Protein AF-A0A7S3YSP0-F1 (afdb_monomer)

Radius of gyration: 33.18 Å; Cα contacts (8 Å, |Δi|>4): 67; chains: 1; bounding box: 49×29×102 Å

Solvent-accessible surface area (backbone atoms only — not comparable to full-atom values): 5832 Å² total; per-residue (Å²): 132,82,80,79,78,78,80,67,69,58,74,50,80,49,77,46,100,84,56,31,45,37,43,40,42,42,46,71,53,104,60,102,57,74,56,76,51,78,48,78,48,52,41,66,58,57,50,51,52,51,52,53,53,51,51,51,52,51,52,51,52,51,52,52,49,52,52,53,52,50,54,53,52,53,52,50,52,51,54,51,52,51,52,50,51,52,50,50,52,55,53,54,50,46,61,69,68,76,106

pLDDT: mean 71.2, std 17.4, range [46.91, 94.12]

Sequence (99 aa):
PPPPPPPSFKKKKQNNRRGETTQQYTKHRNTKHTYIRYSTIPASVHAACRRKKKRRKAAHAHARTRIRTYAHTETRYHVFACTYIYTYTHTHTRIHTTS

Foldseek 3Di:
DDDDDDWDWDWDWDQDPQRWIWIWTWTDDPDDDIDTDTDTDHNVNVVVVVVVVVVVVVVVVVVVVVVVVVVVVVVVVVVVVVVVVVVVVVVVVVVVVVD

Organism: NCBI:txid91324

Mean predicted aligned error: 16.07 Å

Secondary structure (DSSP, 8-state):
-PPPPPPPEEEEEEE-TTS-EEEEEEE--SSS--EEEEEEE-HHHHHHHHHHHHHHHHHHHHHHHHHHHHHHHHHHHHHHHHHHHHHHHHHHHHHHH--

Structure (mmCIF, N/CA/C/O backbone):
data_AF-A0A7S3YSP0-F1
#
_entry.id   AF-A0A7S3YSP0-F1
#
loop_
_atom_site.group_PDB
_atom_site.id
_atom_site.type_symbol
_atom_site.label_atom_id
_atom_site.label_alt_id
_atom_site.label_comp_id
_atom_site.label_asym_id
_atom_site.label_entity_id
_atom_site.label_seq_id
_atom_site.pdbx_PDB_ins_code
_atom_site.Cartn_x
_atom_site.Cartn_y
_atom_site.Cartn_z
_atom_site.occupancy
_atom_site.B_iso_or_equiv
_atom_site.auth_seq_id
_atom_site.auth_comp_id
_atom_site.auth_asym_id
_atom_site.auth_atom_id
_atom_site.pdbx_PDB_model_num
ATOM 1 N N . PRO A 1 1 ? -16.695 23.134 -44.422 1.00 56.50 1 PRO A N 1
ATOM 2 C CA . PRO A 1 1 ? -15.858 21.918 -44.599 1.00 56.50 1 PRO A CA 1
ATOM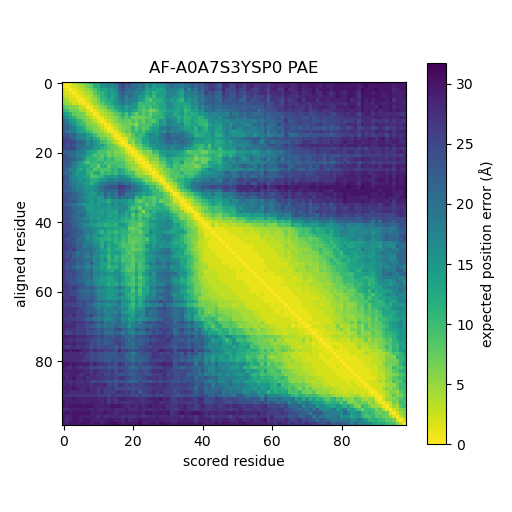 3 C C . PRO A 1 1 ? -15.451 21.381 -43.220 1.00 56.50 1 PRO A C 1
ATOM 5 O O . PRO A 1 1 ? -15.158 22.205 -42.354 1.00 56.50 1 PRO A O 1
ATOM 8 N N . PRO A 1 2 ? -15.472 20.060 -42.974 1.00 53.44 2 PRO A N 1
ATOM 9 C CA . PRO A 1 2 ? -15.036 19.516 -41.693 1.00 53.44 2 PRO A CA 1
ATOM 10 C C . PRO A 1 2 ? -13.517 19.695 -41.506 1.00 53.44 2 PRO A C 1
ATOM 12 O O . PRO A 1 2 ? -12.775 19.685 -42.495 1.00 53.44 2 PRO A O 1
ATOM 15 N N . PRO A 1 3 ? -13.038 19.870 -40.261 1.00 52.62 3 PRO A N 1
ATOM 16 C CA . PRO A 1 3 ? -11.611 19.965 -39.979 1.00 52.62 3 PRO A CA 1
ATOM 17 C C . PRO A 1 3 ? -10.897 18.657 -40.363 1.00 52.62 3 PRO A C 1
ATOM 19 O O . PRO A 1 3 ? -11.480 17.576 -40.233 1.00 52.62 3 PRO A O 1
ATOM 22 N N . PRO A 1 4 ? -9.639 18.726 -40.836 1.00 58.41 4 PRO A N 1
ATOM 23 C CA . PRO A 1 4 ? -8.896 17.533 -41.214 1.00 58.41 4 PRO A CA 1
ATOM 24 C C . PRO A 1 4 ? -8.705 16.609 -40.001 1.00 58.41 4 PRO A C 1
ATOM 26 O O . PRO A 1 4 ? -8.507 17.095 -38.882 1.00 58.41 4 PRO A O 1
ATOM 29 N N . PRO A 1 5 ? -8.730 15.280 -40.203 1.00 55.44 5 PRO A N 1
ATOM 30 C CA . PRO A 1 5 ? -8.557 14.333 -39.115 1.00 55.44 5 PRO A CA 1
ATOM 31 C C . PRO A 1 5 ? -7.176 14.497 -38.461 1.00 55.44 5 PRO A C 1
ATOM 33 O O . PRO A 1 5 ? -6.192 14.821 -39.141 1.00 55.44 5 PRO A O 1
ATOM 36 N N . PRO A 1 6 ? -7.067 14.258 -37.142 1.00 53.62 6 PRO A N 1
ATOM 37 C CA . PRO A 1 6 ? -5.791 14.323 -36.450 1.00 53.62 6 PRO A CA 1
ATOM 38 C C . PRO A 1 6 ? -4.802 13.304 -37.044 1.00 53.62 6 PRO A C 1
ATOM 40 O O . PRO A 1 6 ? -5.202 12.216 -37.467 1.00 53.62 6 PRO A O 1
ATOM 43 N N . PRO A 1 7 ? -3.496 13.625 -37.083 1.00 56.56 7 PRO A N 1
ATOM 44 C CA . PRO A 1 7 ? -2.492 12.743 -37.663 1.00 56.56 7 PRO A CA 1
ATOM 45 C C . PRO A 1 7 ? -2.479 11.382 -36.956 1.00 56.56 7 PRO A C 1
ATOM 47 O O . PRO A 1 7 ? -2.290 11.300 -35.742 1.00 56.56 7 PRO A O 1
ATOM 50 N N . SER A 1 8 ? -2.641 10.312 -37.735 1.00 50.78 8 SER A N 1
ATOM 51 C CA . SER A 1 8 ? -2.537 8.936 -37.251 1.00 50.78 8 SER A CA 1
ATOM 52 C C . SER A 1 8 ? -1.066 8.574 -37.028 1.00 50.78 8 SER A C 1
ATOM 54 O O . SER A 1 8 ? -0.259 8.597 -37.960 1.00 50.78 8 SER A O 1
ATOM 56 N N . PHE A 1 9 ? -0.700 8.258 -35.784 1.00 55.38 9 PHE A N 1
ATOM 57 C CA . PHE A 1 9 ? 0.641 7.802 -35.424 1.00 55.38 9 PHE A CA 1
ATOM 58 C C . PHE A 1 9 ? 0.646 6.279 -35.278 1.00 55.38 9 PHE A C 1
ATOM 60 O O . PHE A 1 9 ? 0.062 5.738 -34.340 1.00 55.38 9 PHE A O 1
ATOM 67 N N . LYS A 1 10 ? 1.355 5.573 -36.165 1.00 55.03 10 LYS A N 1
ATOM 68 C CA . LYS A 1 10 ? 1.649 4.145 -35.971 1.00 55.03 10 LYS A CA 1
ATOM 69 C C . LYS A 1 10 ? 2.896 4.010 -35.096 1.00 55.03 10 LYS A C 1
ATOM 71 O O . LYS A 1 10 ? 3.950 4.550 -35.426 1.00 55.03 10 LYS A O 1
ATOM 76 N N . LYS A 1 11 ? 2.765 3.305 -33.968 1.00 51.09 11 LYS A N 1
ATOM 77 C CA . LYS A 1 11 ? 3.844 3.075 -32.998 1.00 51.09 11 LYS A CA 1
ATOM 78 C C . LYS A 1 11 ? 4.373 1.653 -33.137 1.00 51.09 11 LYS A C 1
ATOM 80 O O . LYS A 1 11 ? 3.665 0.703 -32.812 1.00 51.09 11 LYS A O 1
ATOM 85 N N . LYS A 1 12 ? 5.629 1.504 -33.560 1.00 54.41 12 LYS A N 1
ATOM 86 C CA . LYS A 1 12 ? 6.324 0.208 -33.587 1.00 54.41 12 LYS A CA 1
ATOM 87 C C . LYS A 1 12 ? 7.388 0.196 -32.492 1.00 54.41 12 LYS A C 1
ATOM 89 O O . LYS A 1 12 ? 8.228 1.092 -32.422 1.00 54.41 12 LYS A O 1
ATOM 94 N N . LYS A 1 13 ? 7.308 -0.784 -31.591 1.00 50.78 13 LYS A N 1
ATOM 95 C CA . LYS A 1 13 ? 8.257 -0.974 -30.487 1.00 50.78 13 LYS A CA 1
ATOM 96 C C . LYS A 1 13 ? 9.154 -2.153 -30.829 1.00 50.78 13 LYS A C 1
ATOM 98 O O . LYS A 1 13 ? 8.652 -3.258 -31.006 1.00 50.78 13 LYS A O 1
ATOM 103 N N . GLN A 1 14 ? 10.457 -1.919 -30.898 1.00 57.34 14 GLN A N 1
ATOM 104 C CA . GLN A 1 14 ? 11.437 -2.966 -31.165 1.00 57.34 14 GLN A CA 1
ATOM 105 C C . GLN A 1 14 ? 12.506 -2.912 -30.072 1.00 57.34 14 GLN A C 1
ATOM 107 O O . GLN A 1 14 ? 13.012 -1.839 -29.740 1.00 57.34 14 GLN A O 1
ATOM 112 N N . ASN A 1 15 ? 12.782 -4.060 -29.453 1.00 52.50 15 ASN A N 1
ATOM 113 C CA . ASN A 1 15 ? 13.823 -4.189 -28.438 1.00 52.50 15 ASN A CA 1
ATOM 114 C C . ASN A 1 15 ? 15.088 -4.698 -29.130 1.00 52.50 15 ASN A C 1
ATOM 116 O O . ASN A 1 15 ? 15.055 -5.764 -29.742 1.00 52.50 15 ASN A O 1
ATOM 120 N N . ASN A 1 16 ? 16.190 -3.958 -29.028 1.00 57.03 16 ASN A N 1
ATOM 121 C CA . ASN A 1 16 ? 17.471 -4.400 -29.576 1.00 57.03 16 ASN A CA 1
ATOM 122 C C . ASN A 1 16 ? 18.239 -5.273 -28.576 1.00 57.03 16 ASN A C 1
ATOM 124 O O . ASN A 1 16 ? 18.051 -5.163 -27.364 1.00 57.03 16 ASN A O 1
ATOM 128 N N . ARG A 1 17 ? 19.160 -6.107 -29.086 1.00 52.06 17 ARG A N 1
ATOM 129 C CA . ARG A 1 17 ? 20.000 -7.043 -28.303 1.00 52.06 17 ARG A CA 1
ATOM 130 C C . ARG A 1 17 ? 20.815 -6.378 -27.173 1.00 52.06 17 ARG A C 1
ATOM 132 O O . ARG A 1 17 ? 21.236 -7.073 -26.260 1.00 52.06 17 ARG A O 1
ATOM 139 N N . ARG A 1 18 ? 20.982 -5.046 -27.186 1.00 52.62 18 ARG A N 1
ATOM 140 C CA . ARG A 1 18 ? 21.609 -4.240 -26.113 1.00 52.62 18 ARG A CA 1
ATOM 141 C C . ARG A 1 18 ? 20.646 -3.806 -24.988 1.00 52.62 18 ARG A C 1
ATOM 143 O O . ARG A 1 18 ? 21.032 -3.043 -24.111 1.00 52.62 18 ARG A O 1
ATOM 150 N N . GLY A 1 19 ? 19.388 -4.256 -25.001 1.00 53.50 19 GLY A N 1
ATOM 151 C CA . GLY A 1 19 ? 18.379 -3.932 -23.978 1.00 53.50 19 GLY A CA 1
ATOM 152 C C . GLY A 1 19 ? 17.711 -2.560 -24.139 1.00 53.50 19 GLY A C 1
ATOM 153 O O . GLY A 1 19 ? 16.872 -2.174 -23.323 1.00 53.50 19 GLY A O 1
ATOM 154 N N . GLU A 1 20 ? 18.052 -1.818 -25.188 1.00 50.38 20 GLU A N 1
ATOM 155 C CA . GLU A 1 20 ? 17.449 -0.529 -25.511 1.00 50.38 20 GLU A CA 1
ATOM 156 C C . GLU A 1 20 ? 16.067 -0.716 -26.141 1.00 50.38 20 GLU A C 1
ATOM 158 O O . GLU A 1 20 ? 15.851 -1.590 -26.986 1.00 50.38 20 GLU A O 1
ATOM 163 N N . THR A 1 21 ? 15.114 0.112 -25.709 1.00 54.78 21 THR A N 1
ATOM 164 C CA . THR A 1 21 ? 13.769 0.139 -26.287 1.00 54.78 21 THR A CA 1
ATOM 165 C C . THR A 1 21 ? 13.693 1.289 -27.280 1.00 54.78 21 THR A C 1
ATOM 167 O O . THR A 1 21 ? 13.618 2.451 -26.874 1.00 54.78 21 THR A O 1
ATOM 170 N N . THR A 1 22 ? 13.674 0.970 -28.572 1.00 53.81 22 THR A N 1
ATOM 171 C CA . THR A 1 22 ? 13.496 1.962 -29.636 1.00 53.81 22 THR A CA 1
ATOM 172 C C . THR A 1 22 ? 12.010 2.074 -29.955 1.00 53.81 22 THR A C 1
ATOM 174 O O . THR A 1 22 ? 11.349 1.091 -30.306 1.00 53.81 22 THR A O 1
ATOM 177 N N . GLN A 1 23 ? 11.457 3.276 -29.793 1.00 57.00 23 GLN A N 1
ATOM 178 C CA . GLN A 1 23 ? 10.088 3.579 -30.208 1.00 57.00 23 GLN A CA 1
ATOM 179 C C . GLN A 1 23 ? 10.147 4.341 -31.530 1.00 57.00 23 GLN A C 1
ATOM 181 O O . GLN A 1 23 ? 10.703 5.435 -31.587 1.00 57.00 23 GLN A O 1
ATOM 186 N N . GLN A 1 24 ? 9.594 3.745 -32.588 1.00 51.41 24 GLN A N 1
ATOM 187 C CA . GLN A 1 24 ? 9.434 4.406 -33.879 1.00 51.41 24 GLN A CA 1
ATOM 188 C C . GLN A 1 24 ? 8.067 5.082 -33.926 1.00 51.41 24 GLN A C 1
ATOM 190 O O . GLN A 1 24 ? 7.036 4.432 -33.718 1.00 51.41 24 GLN A O 1
ATOM 195 N N . TYR A 1 25 ? 8.080 6.384 -34.197 1.00 54.06 25 TYR A N 1
ATOM 196 C CA . TYR A 1 25 ? 6.887 7.175 -34.465 1.00 54.06 25 TYR A CA 1
ATOM 197 C C . TYR A 1 25 ? 6.910 7.598 -35.930 1.00 54.06 25 TYR A C 1
ATOM 199 O O . TYR A 1 25 ? 7.769 8.385 -36.332 1.00 54.06 25 TYR A O 1
ATOM 207 N N . THR A 1 26 ? 5.963 7.086 -36.715 1.00 53.69 26 THR A N 1
ATOM 208 C CA . THR A 1 26 ? 5.797 7.466 -38.121 1.00 53.69 26 THR A CA 1
ATOM 209 C C . THR A 1 26 ? 4.614 8.415 -38.234 1.00 53.69 26 THR A C 1
ATOM 211 O O . THR A 1 26 ? 3.482 8.037 -37.926 1.00 53.69 26 THR A O 1
ATOM 214 N N . LYS A 1 27 ? 4.876 9.656 -38.657 1.00 50.41 27 LYS A N 1
ATOM 215 C CA . LYS A 1 27 ? 3.840 10.643 -38.978 1.00 50.41 27 LYS A CA 1
ATOM 216 C C . LYS A 1 27 ? 3.692 10.708 -40.495 1.00 50.41 27 LYS A C 1
ATOM 218 O O . LYS A 1 27 ? 4.572 11.241 -41.166 1.00 50.41 27 LYS A O 1
ATOM 223 N N . HIS A 1 28 ? 2.591 10.185 -41.029 1.00 49.75 28 HIS A N 1
ATOM 224 C CA . HIS A 1 28 ? 2.251 10.383 -42.437 1.00 49.75 28 HIS A CA 1
ATOM 225 C C . HIS A 1 28 ? 1.653 11.783 -42.622 1.00 49.75 28 HIS A C 1
ATOM 227 O O . HIS A 1 28 ? 0.614 12.104 -42.048 1.00 49.75 28 HIS A O 1
ATOM 233 N N . ARG A 1 29 ? 2.324 12.634 -43.403 1.00 50.78 29 ARG A N 1
ATOM 234 C CA . ARG A 1 29 ? 1.706 13.800 -44.051 1.00 50.78 29 ARG A CA 1
ATOM 235 C C . ARG A 1 29 ? 1.446 13.430 -45.512 1.00 50.78 29 ARG A C 1
ATOM 237 O O . ARG A 1 29 ? 2.269 12.741 -46.108 1.00 50.78 29 ARG A O 1
ATOM 244 N N . ASN A 1 30 ? 0.341 13.909 -46.084 1.00 49.81 30 ASN A N 1
ATOM 245 C CA . ASN A 1 30 ? -0.089 13.658 -47.473 1.00 49.81 30 ASN A CA 1
ATOM 246 C C . ASN A 1 30 ? 0.840 14.249 -48.560 1.00 49.81 30 ASN A C 1
ATOM 248 O O . ASN A 1 30 ? 0.432 14.420 -49.702 1.00 49.81 30 ASN A O 1
ATOM 252 N N . THR A 1 31 ? 2.096 14.555 -48.245 1.00 47.72 31 THR A N 1
ATOM 253 C CA . THR A 1 31 ? 3.067 15.140 -49.170 1.00 47.72 31 THR A CA 1
ATOM 254 C C . THR A 1 31 ? 4.460 14.601 -48.853 1.00 47.72 31 THR A C 1
ATOM 256 O O . THR A 1 31 ? 5.041 15.005 -47.855 1.00 47.72 31 THR A O 1
ATOM 259 N N . LYS A 1 32 ? 4.938 13.651 -49.679 1.00 49.97 32 LYS A N 1
ATOM 260 C CA . LYS A 1 32 ? 6.313 13.140 -49.963 1.00 49.97 32 LYS A CA 1
ATOM 261 C C . LYS A 1 32 ? 7.437 13.126 -48.893 1.00 49.97 32 LYS A C 1
ATOM 263 O O . LYS A 1 32 ? 8.518 12.636 -49.189 1.00 49.97 32 LYS A O 1
ATOM 268 N N . HIS A 1 33 ? 7.220 13.543 -47.652 1.00 46.91 33 HIS A N 1
ATOM 269 C CA . HIS A 1 33 ? 8.206 13.562 -46.576 1.00 46.91 33 HIS A CA 1
ATOM 270 C C . HIS A 1 33 ? 7.635 12.869 -45.339 1.00 46.91 33 HIS A C 1
ATOM 272 O O . HIS A 1 33 ? 6.827 13.419 -44.590 1.00 46.91 33 HIS A O 1
ATOM 278 N N . THR A 1 34 ? 8.083 11.633 -45.123 1.00 51.62 34 THR A N 1
ATOM 279 C CA . THR A 1 34 ? 7.824 10.885 -43.890 1.00 51.62 34 THR A CA 1
ATOM 280 C C . THR A 1 34 ? 8.967 11.157 -42.918 1.00 51.62 34 THR A C 1
ATOM 282 O O . THR A 1 34 ? 10.105 10.789 -43.190 1.00 51.62 34 THR A O 1
ATOM 285 N N . TYR A 1 35 ? 8.685 11.799 -41.782 1.00 48.72 35 TYR A N 1
ATOM 286 C CA . TYR A 1 35 ? 9.678 11.985 -40.720 1.00 48.72 35 TYR A CA 1
ATOM 287 C C . TYR A 1 35 ? 9.592 10.817 -39.732 1.00 48.72 35 TYR A C 1
ATOM 289 O O . TYR A 1 35 ? 8.552 10.619 -39.096 1.00 48.72 35 TYR A O 1
ATOM 297 N N . ILE A 1 36 ? 10.673 10.043 -39.602 1.00 54.69 36 ILE A N 1
ATOM 298 C CA . ILE A 1 36 ? 10.797 8.973 -38.605 1.00 54.69 36 ILE A CA 1
ATOM 299 C C . ILE A 1 36 ? 11.606 9.525 -37.433 1.00 54.69 36 ILE A C 1
ATOM 301 O O . ILE A 1 36 ? 12.804 9.768 -37.555 1.00 54.69 36 ILE A O 1
ATOM 305 N N . ARG A 1 37 ? 10.954 9.731 -36.282 1.00 48.81 37 ARG A N 1
ATOM 306 C CA . ARG A 1 37 ? 11.643 10.136 -35.050 1.00 48.81 37 ARG A CA 1
ATOM 307 C C . ARG A 1 37 ? 11.961 8.895 -34.227 1.00 48.81 37 ARG A C 1
ATOM 309 O O . ARG A 1 37 ? 11.045 8.195 -33.795 1.00 48.81 37 ARG A O 1
ATOM 316 N N . TYR A 1 38 ? 13.244 8.656 -33.984 1.00 52.47 38 TYR A N 1
ATOM 317 C CA . TYR A 1 38 ? 13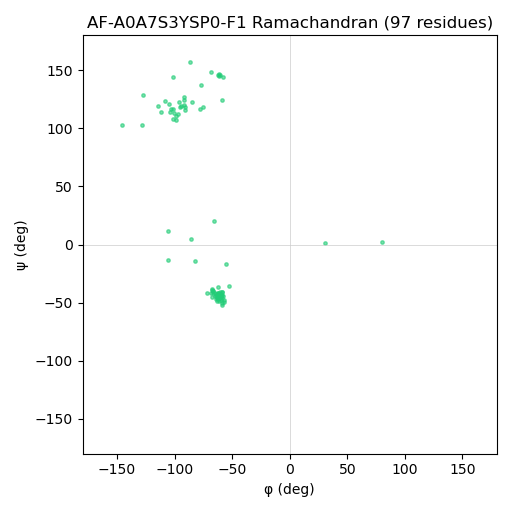.708 7.635 -33.052 1.00 52.47 38 TYR A CA 1
ATOM 318 C C . TYR A 1 38 ? 13.892 8.269 -31.674 1.00 52.47 38 TYR A C 1
ATOM 320 O O . TYR A 1 38 ? 14.578 9.280 -31.539 1.00 52.47 38 TYR A O 1
ATOM 328 N N . SER A 1 39 ? 13.284 7.684 -30.644 1.00 58.09 39 SER A N 1
ATOM 329 C CA . SER A 1 39 ? 13.714 7.909 -29.266 1.00 58.09 39 SER A CA 1
ATOM 330 C C . SER A 1 39 ? 1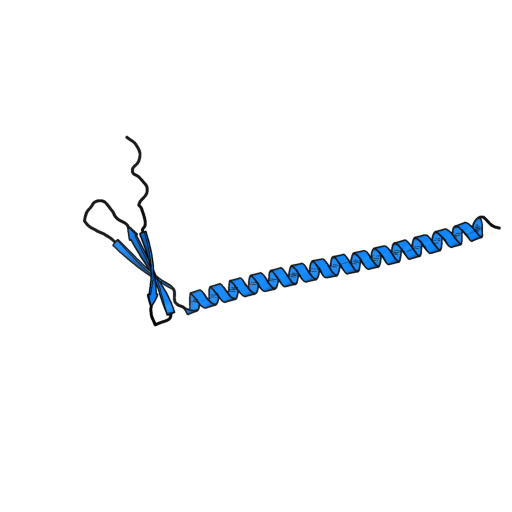4.244 6.598 -28.702 1.00 58.09 39 SER A C 1
ATOM 332 O O . SER A 1 39 ? 13.539 5.584 -28.650 1.00 58.09 39 SER A O 1
ATOM 334 N N . THR A 1 40 ? 15.516 6.617 -28.317 1.00 63.62 40 THR A N 1
ATOM 335 C CA . THR A 1 40 ? 16.172 5.495 -27.652 1.00 63.62 40 THR A CA 1
ATOM 336 C C . THR A 1 40 ? 16.130 5.774 -26.164 1.00 63.62 40 THR A C 1
ATOM 338 O O . THR A 1 40 ? 16.734 6.732 -25.688 1.00 63.62 40 THR A O 1
ATOM 341 N N . ILE A 1 41 ? 15.370 4.967 -25.424 1.00 66.56 41 ILE A N 1
ATOM 342 C CA . ILE A 1 41 ? 15.401 5.012 -23.964 1.00 66.56 41 ILE A CA 1
ATOM 343 C C . ILE A 1 41 ? 16.382 3.929 -23.509 1.00 66.56 41 ILE A C 1
ATOM 345 O O . ILE A 1 41 ? 16.120 2.745 -23.764 1.00 66.56 41 ILE A O 1
ATOM 349 N N . PRO A 1 42 ? 17.482 4.296 -22.828 1.00 76.06 42 PRO A N 1
ATOM 350 C CA . PRO A 1 42 ? 18.433 3.322 -22.319 1.00 76.06 42 PRO A CA 1
ATOM 351 C C . PRO A 1 42 ? 17.758 2.326 -21.371 1.00 76.06 42 PRO A C 1
ATOM 353 O O . PRO A 1 42 ? 16.890 2.692 -20.566 1.00 76.06 42 PRO A O 1
ATOM 356 N N . ALA A 1 43 ? 18.193 1.065 -21.414 1.00 76.25 43 ALA A N 1
ATOM 357 C CA . ALA A 1 43 ? 17.712 0.010 -20.517 1.00 76.25 43 ALA A CA 1
ATOM 358 C C . ALA A 1 43 ? 17.810 0.422 -19.036 1.00 76.25 43 ALA A C 1
ATOM 360 O O . ALA A 1 43 ? 16.923 0.124 -18.233 1.00 76.25 43 ALA A O 1
ATOM 361 N N . SER A 1 44 ? 18.863 1.170 -18.693 1.00 77.62 44 SER A N 1
ATOM 362 C CA . SER A 1 44 ? 19.123 1.720 -17.361 1.00 77.62 44 SER A CA 1
ATOM 363 C C . SER A 1 44 ? 18.020 2.671 -16.888 1.00 77.62 44 SER A C 1
ATOM 365 O O . SER A 1 44 ? 17.576 2.568 -15.745 1.00 77.62 44 SER A O 1
ATOM 367 N N . VAL A 1 45 ? 17.495 3.530 -17.767 1.00 82.81 45 VAL A N 1
ATOM 368 C CA . VAL A 1 45 ? 16.386 4.451 -17.462 1.00 82.81 45 VAL A CA 1
ATOM 369 C C . VAL A 1 45 ? 15.088 3.672 -17.244 1.00 82.81 45 VAL A C 1
ATOM 371 O O . VAL A 1 45 ? 14.352 3.922 -16.284 1.00 82.81 45 VAL A O 1
ATOM 374 N N . HIS A 1 46 ? 14.832 2.656 -18.072 1.00 81.75 46 HIS A N 1
ATOM 375 C CA . HIS A 1 46 ? 13.701 1.746 -17.880 1.00 81.75 46 HIS A CA 1
ATOM 376 C C . HIS A 1 46 ? 13.792 0.972 -16.554 1.00 81.75 46 HIS A C 1
ATOM 378 O O . HIS A 1 46 ? 12.799 0.864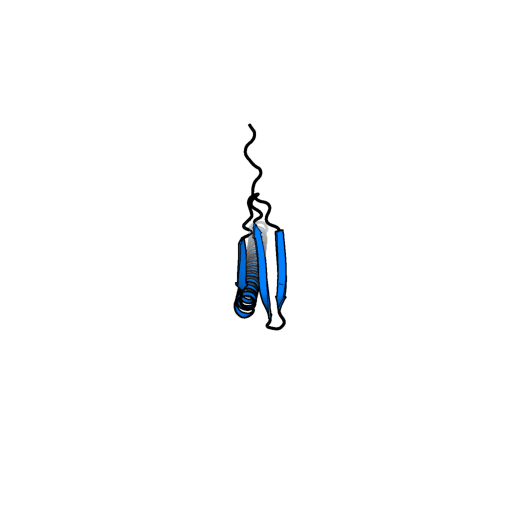 -15.823 1.00 81.75 46 HIS A O 1
ATOM 384 N N . ALA A 1 47 ? 14.979 0.468 -16.212 1.00 81.00 47 ALA A N 1
ATOM 385 C CA . ALA A 1 47 ? 15.240 -0.229 -14.960 1.00 81.00 47 ALA A CA 1
ATOM 386 C C . ALA A 1 47 ? 15.085 0.704 -13.748 1.00 81.00 47 ALA A C 1
ATOM 388 O O . ALA A 1 47 ? 14.416 0.340 -12.777 1.00 81.00 47 ALA A O 1
ATOM 389 N N . ALA A 1 48 ? 15.615 1.928 -13.819 1.00 86.19 48 ALA A N 1
ATOM 390 C CA . ALA A 1 48 ? 15.484 2.941 -12.775 1.00 86.19 48 ALA A CA 1
ATOM 391 C C . ALA A 1 48 ? 14.01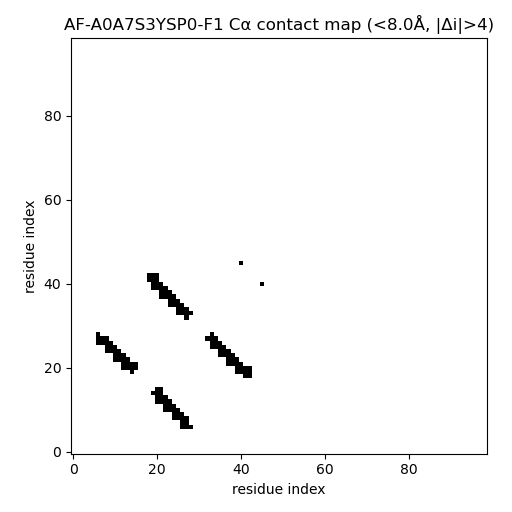5 3.321 -12.533 1.00 86.19 48 ALA A C 1
ATOM 393 O O . ALA A 1 48 ? 13.552 3.330 -11.389 1.00 86.19 48 ALA A O 1
ATOM 394 N N . CYS A 1 49 ? 13.239 3.533 -13.601 1.00 88.94 49 CYS A N 1
ATOM 395 C CA . CYS A 1 49 ? 11.807 3.817 -13.506 1.00 88.94 49 CYS A CA 1
ATOM 396 C C . CYS A 1 49 ? 11.035 2.651 -12.858 1.00 88.94 49 CYS A C 1
ATOM 398 O O . CYS A 1 49 ? 10.221 2.857 -11.950 1.00 88.94 49 CYS A O 1
ATOM 400 N N . ARG A 1 50 ? 11.348 1.403 -13.241 1.00 87.75 50 ARG A N 1
ATOM 401 C CA . ARG A 1 50 ? 10.774 0.202 -12.607 1.00 87.75 50 ARG A CA 1
ATOM 402 C C . ARG A 1 50 ? 11.127 0.107 -11.123 1.00 87.75 50 ARG A C 1
ATOM 404 O O . ARG A 1 50 ? 10.235 -0.163 -10.318 1.00 87.75 50 ARG A O 1
ATOM 411 N N . ARG A 1 51 ? 12.385 0.359 -10.743 1.00 91.69 51 ARG A N 1
ATOM 412 C CA . ARG A 1 51 ? 12.824 0.384 -9.336 1.00 91.69 51 ARG A CA 1
ATOM 413 C C . ARG A 1 51 ? 12.066 1.453 -8.546 1.00 91.69 51 ARG A C 1
ATOM 415 O O . ARG A 1 51 ? 11.520 1.141 -7.492 1.00 91.69 51 ARG A O 1
ATOM 422 N N . LYS A 1 52 ? 11.923 2.672 -9.080 1.00 93.44 52 LYS A N 1
ATOM 423 C CA . LYS A 1 52 ? 11.149 3.757 -8.447 1.00 93.44 52 LYS A CA 1
ATOM 424 C C . LYS A 1 52 ? 9.679 3.372 -8.248 1.00 93.44 52 LYS A C 1
ATOM 426 O O . LYS A 1 52 ? 9.136 3.580 -7.165 1.00 93.44 52 LYS A O 1
ATOM 431 N N . LYS A 1 53 ? 9.046 2.738 -9.245 1.00 94.12 53 LYS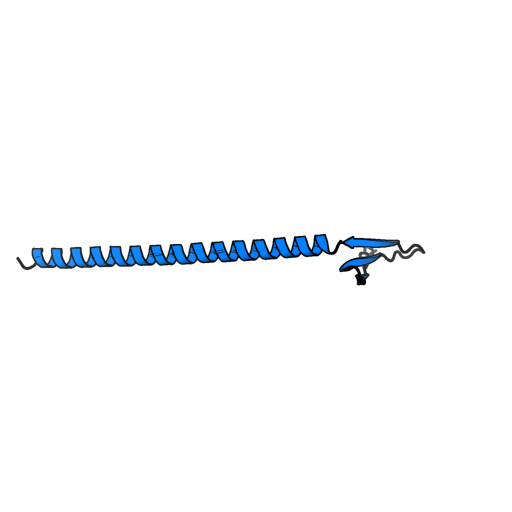 A N 1
ATOM 432 C CA . LYS A 1 53 ? 7.666 2.231 -9.133 1.00 94.12 53 LYS A CA 1
ATOM 433 C C . LYS A 1 53 ? 7.533 1.145 -8.058 1.00 94.12 53 LYS A C 1
ATOM 435 O O . LYS A 1 53 ? 6.585 1.190 -7.280 1.00 94.12 53 LYS A O 1
ATOM 440 N N . LYS A 1 54 ? 8.482 0.202 -7.979 1.00 93.56 54 LYS A N 1
ATOM 441 C CA . LYS A 1 54 ? 8.514 -0.828 -6.923 1.00 93.56 54 LYS A CA 1
ATOM 442 C C . LYS A 1 54 ? 8.668 -0.209 -5.531 1.00 93.56 54 LYS A C 1
ATOM 444 O O . LYS A 1 54 ? 7.883 -0.539 -4.651 1.00 93.56 54 LYS A O 1
ATOM 449 N N . ARG A 1 55 ? 9.600 0.737 -5.354 1.00 93.88 55 ARG A N 1
ATOM 450 C CA . ARG A 1 55 ? 9.806 1.449 -4.076 1.00 93.88 55 ARG A CA 1
ATOM 451 C C . ARG A 1 55 ? 8.545 2.185 -3.624 1.00 93.88 55 ARG A C 1
ATOM 453 O O . ARG A 1 55 ? 8.164 2.063 -2.470 1.00 93.88 55 ARG A O 1
ATOM 460 N N . ARG A 1 56 ? 7.849 2.874 -4.536 1.00 94.06 56 ARG A N 1
ATOM 461 C CA . ARG A 1 56 ? 6.564 3.533 -4.231 1.00 94.06 56 ARG A CA 1
ATOM 462 C C . ARG A 1 56 ? 5.487 2.543 -3.784 1.00 94.06 56 ARG A C 1
ATOM 464 O O . ARG A 1 56 ? 4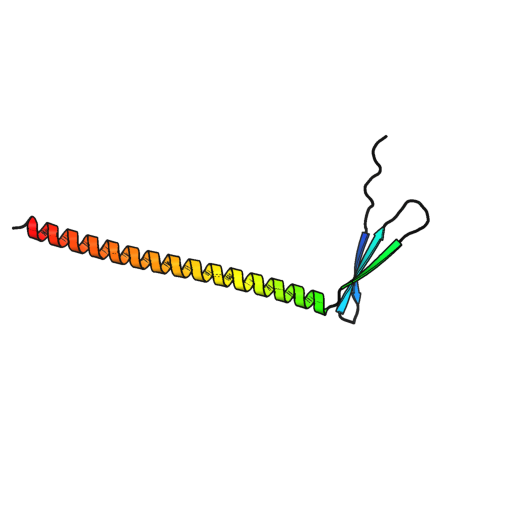.803 2.806 -2.803 1.00 94.06 56 ARG A O 1
ATOM 471 N N . LYS A 1 57 ? 5.357 1.399 -4.465 1.00 93.75 57 LYS A N 1
ATOM 472 C CA . LYS A 1 57 ? 4.420 0.338 -4.055 1.00 93.75 57 LYS A CA 1
ATOM 473 C C . LYS A 1 57 ? 4.755 -0.215 -2.669 1.00 93.75 57 LYS A C 1
ATOM 475 O O . LYS A 1 57 ? 3.851 -0.373 -1.860 1.00 93.75 57 LYS A O 1
ATOM 480 N N . ALA A 1 58 ? 6.035 -0.468 -2.394 1.00 93.19 58 ALA A N 1
ATOM 481 C CA . ALA A 1 58 ? 6.489 -0.943 -1.090 1.00 93.19 58 ALA A CA 1
ATOM 482 C C . ALA A 1 58 ? 6.214 0.087 0.019 1.00 93.19 58 ALA A C 1
ATOM 484 O O . ALA A 1 58 ? 5.676 -0.273 1.059 1.00 93.19 58 ALA A O 1
ATOM 485 N N . ALA A 1 59 ? 6.495 1.370 -0.228 1.00 92.56 59 ALA A N 1
ATOM 486 C CA . ALA A 1 59 ? 6.197 2.449 0.713 1.00 92.56 59 ALA A CA 1
ATOM 487 C C . ALA A 1 59 ? 4.691 2.563 1.002 1.00 92.56 59 ALA A C 1
ATOM 489 O O . ALA A 1 59 ? 4.291 2.678 2.157 1.00 92.56 59 ALA A O 1
ATOM 490 N N . HIS A 1 60 ? 3.848 2.469 -0.031 1.00 92.94 60 HIS A N 1
ATOM 491 C CA . HIS A 1 60 ? 2.396 2.486 0.139 1.00 92.94 60 HIS A CA 1
ATOM 492 C C . HIS A 1 60 ? 1.890 1.276 0.940 1.00 92.94 60 HIS A C 1
ATOM 494 O O . HIS A 1 60 ? 1.078 1.435 1.848 1.00 92.94 60 HIS A O 1
ATOM 500 N N . ALA A 1 61 ? 2.403 0.076 0.651 1.00 91.88 61 ALA A N 1
ATOM 501 C CA . ALA A 1 61 ? 2.068 -1.124 1.414 1.00 91.88 61 ALA A CA 1
ATOM 502 C C . ALA A 1 61 ? 2.486 -0.988 2.887 1.00 91.88 61 ALA A C 1
ATOM 504 O O . ALA A 1 61 ? 1.688 -1.270 3.776 1.00 91.88 61 ALA A O 1
ATOM 505 N N . HIS A 1 62 ? 3.695 -0.483 3.147 1.00 91.81 62 HIS A N 1
ATOM 506 C CA . HIS A 1 62 ? 4.189 -0.247 4.501 1.00 91.81 62 HIS A CA 1
ATOM 507 C C . HIS A 1 62 ? 3.315 0.754 5.273 1.00 91.81 62 HIS A C 1
ATOM 509 O O . HIS A 1 62 ? 2.932 0.485 6.411 1.00 91.81 62 HIS A O 1
ATOM 515 N N . ALA A 1 63 ? 2.931 1.871 4.646 1.00 86.69 63 ALA A N 1
ATOM 516 C CA . ALA A 1 63 ? 2.028 2.848 5.252 1.00 86.69 63 ALA A CA 1
ATOM 517 C C . ALA A 1 63 ? 0.661 2.233 5.601 1.00 86.69 63 ALA A C 1
ATOM 519 O O . ALA A 1 63 ? 0.166 2.422 6.711 1.00 86.69 63 ALA A O 1
ATOM 520 N N . ARG A 1 64 ? 0.081 1.432 4.696 1.00 93.31 64 ARG A N 1
ATOM 521 C CA . ARG A 1 64 ? -1.190 0.733 4.941 1.00 93.31 64 ARG A CA 1
ATOM 522 C C . ARG A 1 64 ? -1.098 -0.227 6.129 1.00 93.31 64 ARG A C 1
A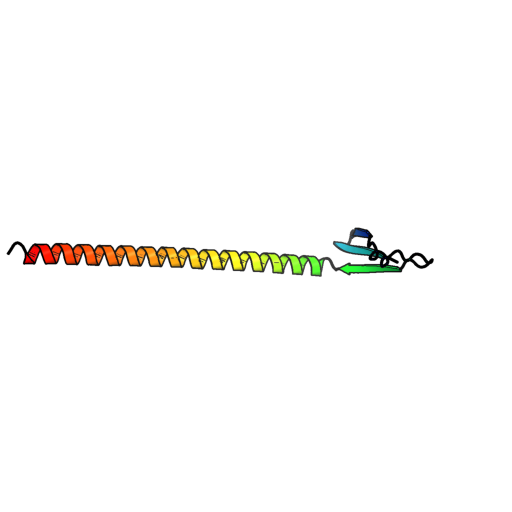TOM 524 O O . ARG A 1 64 ? -2.017 -0.263 6.944 1.00 93.31 64 ARG A O 1
ATOM 531 N N . THR A 1 65 ? -0.003 -0.977 6.244 1.00 92.50 65 THR A N 1
ATOM 532 C CA . THR A 1 65 ? 0.224 -1.866 7.391 1.00 92.50 65 THR A CA 1
ATOM 533 C C . THR A 1 65 ? 0.314 -1.075 8.692 1.00 92.50 65 THR A C 1
ATOM 535 O O . THR A 1 65 ? -0.352 -1.442 9.652 1.00 92.50 65 THR A O 1
ATOM 538 N N . ARG A 1 66 ? 1.056 0.043 8.722 1.00 91.19 66 ARG A N 1
ATOM 539 C CA . ARG A 1 66 ? 1.155 0.892 9.923 1.00 91.19 66 ARG A CA 1
ATOM 540 C C . ARG A 1 66 ? -0.205 1.419 10.382 1.00 91.19 66 ARG A C 1
ATOM 542 O O . ARG A 1 66 ? -0.508 1.317 11.565 1.00 91.19 66 ARG A O 1
ATOM 549 N N . ILE A 1 67 ? -1.027 1.919 9.457 1.00 90.12 67 ILE A N 1
ATOM 550 C CA . ILE A 1 67 ? -2.382 2.408 9.767 1.00 90.12 67 ILE A CA 1
ATOM 551 C C . ILE A 1 67 ? -3.244 1.277 10.336 1.00 90.12 67 ILE A C 1
ATOM 553 O O . ILE A 1 67 ? -3.901 1.459 11.356 1.00 90.12 67 ILE A O 1
ATOM 557 N N . ARG A 1 68 ? -3.216 0.091 9.713 1.00 90.31 68 ARG A N 1
ATOM 558 C CA . ARG A 1 68 ? -3.983 -1.071 10.186 1.00 90.31 68 ARG A CA 1
ATOM 559 C C . ARG A 1 68 ? -3.563 -1.497 11.591 1.00 90.31 68 ARG A C 1
ATOM 561 O O . ARG A 1 68 ? -4.427 -1.771 12.417 1.00 90.31 68 ARG A O 1
ATOM 568 N N . THR A 1 69 ? -2.259 -1.576 11.849 1.00 88.81 69 THR A N 1
ATOM 569 C CA . THR A 1 69 ? -1.742 -1.954 13.167 1.00 88.81 69 THR A CA 1
ATOM 570 C C . THR A 1 69 ? -2.156 -0.936 14.220 1.00 88.81 69 THR A C 1
ATOM 572 O O . THR A 1 69 ? -2.673 -1.345 15.252 1.00 88.81 69 THR A O 1
ATOM 575 N N . TYR A 1 70 ? -2.004 0.359 13.930 1.00 87.62 70 TYR A N 1
ATOM 576 C CA . TYR A 1 70 ? -2.404 1.435 14.836 1.00 87.62 70 TYR A CA 1
ATOM 577 C C . TYR A 1 70 ? -3.899 1.382 15.170 1.00 87.62 70 TYR A C 1
ATOM 579 O O . TYR A 1 70 ? -4.273 1.334 16.335 1.00 87.62 70 TYR A O 1
ATOM 587 N N . ALA A 1 71 ? -4.763 1.278 14.156 1.00 83.62 71 ALA A N 1
ATOM 588 C CA . ALA A 1 71 ? -6.204 1.171 14.377 1.00 83.62 71 ALA A CA 1
ATOM 589 C C . ALA A 1 71 ? -6.564 -0.050 15.240 1.00 83.62 71 ALA A C 1
ATOM 591 O O . ALA A 1 71 ? -7.395 0.037 16.142 1.00 83.62 71 ALA A O 1
ATOM 592 N N . HIS A 1 72 ? -5.913 -1.191 15.005 1.00 85.88 72 HIS A N 1
ATOM 593 C CA . HIS A 1 72 ? -6.147 -2.398 15.788 1.00 85.88 72 HIS A CA 1
ATOM 594 C C . HIS A 1 72 ? -5.662 -2.266 17.242 1.00 85.8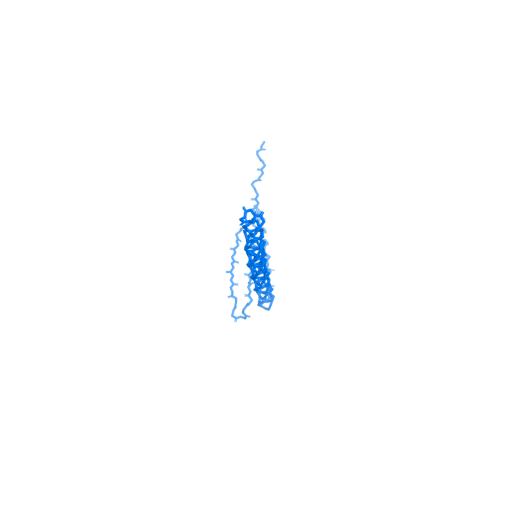8 72 HIS A C 1
ATOM 596 O O . HIS A 1 72 ? -6.336 -2.754 18.147 1.00 85.88 72 HIS A O 1
ATOM 602 N N . THR A 1 73 ? -4.528 -1.604 17.493 1.00 85.12 73 THR A N 1
ATOM 603 C CA . THR A 1 73 ? -4.063 -1.344 18.863 1.00 85.12 73 THR A CA 1
ATOM 604 C C . THR A 1 73 ? -4.979 -0.367 19.592 1.00 85.12 73 THR A C 1
ATOM 606 O O . THR A 1 73 ? -5.391 -0.674 20.704 1.00 85.12 73 THR A O 1
ATOM 609 N N . GLU A 1 74 ? -5.380 0.737 18.956 1.00 86.62 74 GLU A N 1
ATOM 610 C CA . GLU A 1 74 ? -6.330 1.708 19.525 1.00 86.62 74 GLU A CA 1
ATOM 611 C C . GLU A 1 74 ? -7.667 1.045 19.877 1.00 86.62 74 GLU A C 1
ATOM 613 O O . GLU A 1 74 ? -8.180 1.206 20.981 1.00 86.62 74 GLU A O 1
ATOM 618 N N . THR A 1 75 ? -8.193 0.198 18.984 1.00 84.25 75 THR A N 1
ATOM 619 C CA . THR A 1 75 ? -9.429 -0.557 19.250 1.00 84.25 75 THR A CA 1
ATOM 620 C C . THR A 1 75 ? -9.283 -1.448 20.487 1.00 84.25 75 THR A C 1
ATOM 622 O O . THR A 1 75 ? -10.193 -1.519 21.308 1.00 84.25 75 THR A O 1
ATOM 625 N N . ARG A 1 76 ? -8.132 -2.113 20.663 1.00 87.50 76 ARG A N 1
ATOM 626 C CA . ARG A 1 76 ? -7.876 -2.949 21.847 1.00 87.50 76 ARG A CA 1
ATOM 627 C C . ARG A 1 76 ? -7.786 -2.128 23.132 1.00 87.50 76 ARG A C 1
ATOM 629 O O . ARG A 1 76 ? -8.352 -2.552 24.136 1.00 87.50 76 ARG A O 1
ATOM 636 N N . TYR A 1 77 ? -7.119 -0.974 23.100 1.00 87.50 77 TYR A N 1
ATOM 637 C CA . TYR A 1 77 ? -7.066 -0.065 24.248 1.00 87.50 77 TYR A CA 1
ATOM 638 C C . TYR A 1 77 ? -8.459 0.440 24.628 1.00 87.50 77 TYR A C 1
ATOM 640 O O . TYR A 1 77 ? -8.819 0.394 25.802 1.00 87.50 77 TYR A O 1
ATOM 648 N N . HIS A 1 78 ? -9.270 0.832 23.643 1.00 84.81 78 HIS A N 1
ATOM 649 C CA . HIS A 1 78 ? -10.654 1.240 23.873 1.00 84.81 78 HIS A CA 1
ATOM 650 C C . HIS A 1 78 ? -11.495 0.128 24.501 1.00 84.81 78 HIS A C 1
ATOM 652 O O . HIS A 1 78 ? -12.165 0.365 25.503 1.00 84.81 78 HIS A O 1
ATOM 658 N N . VAL A 1 79 ? -11.430 -1.096 23.967 1.00 87.88 79 VAL A N 1
ATOM 659 C CA . VAL A 1 79 ? -12.165 -2.240 24.529 1.00 87.88 79 VAL A CA 1
ATOM 660 C C . VAL A 1 79 ? -11.741 -2.507 25.973 1.00 87.88 79 VAL A C 1
ATOM 662 O O . VAL A 1 79 ? -12.600 -2.697 26.835 1.00 87.88 79 VAL A O 1
ATOM 665 N N . PHE A 1 80 ? -10.438 -2.473 26.264 1.00 90.88 80 PHE A N 1
ATOM 666 C CA . PHE A 1 80 ? -9.932 -2.647 27.624 1.00 90.88 80 PHE A CA 1
ATOM 667 C C . PHE A 1 80 ? -10.453 -1.558 28.572 1.00 90.88 80 PHE A C 1
ATOM 669 O O . PHE A 1 80 ? -10.999 -1.877 29.627 1.00 90.88 80 PHE A O 1
ATOM 676 N N . ALA A 1 81 ? -10.355 -0.286 28.176 1.00 85.56 81 ALA A N 1
ATOM 677 C CA . ALA A 1 81 ? -10.811 0.841 28.983 1.00 85.56 81 ALA A CA 1
ATOM 678 C C . ALA A 1 81 ? -12.320 0.773 29.267 1.00 85.56 81 ALA A C 1
ATOM 680 O O . ALA A 1 81 ? -12.740 0.905 30.415 1.00 85.56 81 ALA A O 1
ATOM 681 N N . CYS A 1 82 ? -13.138 0.497 28.248 1.00 90.25 82 CYS A N 1
ATOM 682 C CA . CYS A 1 82 ? -14.583 0.350 28.414 1.00 90.25 82 CYS A CA 1
ATOM 683 C C . CYS A 1 82 ? -14.938 -0.822 29.336 1.00 90.25 82 CYS A C 1
ATOM 685 O O . CYS A 1 82 ? -15.802 -0.676 30.196 1.00 90.25 82 CYS A O 1
ATOM 687 N N . THR A 1 83 ? -14.251 -1.960 29.202 1.00 89.69 83 THR A N 1
ATOM 688 C CA . THR A 1 83 ? -14.479 -3.134 30.063 1.00 89.69 83 THR A CA 1
ATOM 689 C C . THR A 1 83 ? -14.112 -2.830 31.516 1.00 89.69 83 THR A C 1
ATOM 691 O O . THR A 1 83 ? -14.854 -3.189 32.432 1.00 89.69 83 THR A O 1
ATOM 694 N N . TYR A 1 84 ? -12.999 -2.128 31.736 1.00 90.44 84 TYR A N 1
ATOM 695 C CA . TYR A 1 84 ? -12.562 -1.722 33.067 1.00 90.44 84 TYR A CA 1
ATOM 696 C C . TYR A 1 84 ? -13.570 -0.771 33.728 1.00 90.44 84 TYR A C 1
ATOM 698 O O . TYR A 1 84 ? -14.009 -1.028 34.847 1.00 90.44 84 TYR A O 1
ATOM 706 N N . ILE A 1 85 ? -14.005 0.274 33.014 1.00 89.62 85 ILE A N 1
ATOM 707 C CA . ILE A 1 85 ? -15.002 1.238 33.507 1.00 89.62 85 ILE A CA 1
ATOM 708 C C . ILE A 1 85 ? -16.338 0.544 33.787 1.00 89.62 85 ILE A C 1
ATOM 710 O O . ILE A 1 85 ? -16.925 0.756 34.847 1.00 89.62 85 ILE A O 1
ATOM 714 N N . TYR A 1 86 ? -16.815 -0.303 32.873 1.00 86.88 86 TYR A N 1
ATOM 715 C CA . TYR A 1 86 ? -18.048 -1.066 33.068 1.00 86.88 86 TYR A CA 1
ATOM 716 C C . TYR A 1 86 ? -17.980 -1.925 34.334 1.00 86.88 86 TYR A C 1
ATOM 718 O O . TYR A 1 86 ? -18.880 -1.884 35.166 1.00 86.88 86 TYR A O 1
ATOM 726 N N . THR A 1 87 ? -16.886 -2.662 34.515 1.00 86.81 87 THR A N 1
ATOM 727 C CA . THR A 1 87 ? -16.719 -3.532 35.683 1.00 86.81 87 THR A CA 1
ATOM 728 C C . THR A 1 87 ? -16.666 -2.716 36.968 1.00 86.81 87 THR A C 1
ATOM 730 O O . THR A 1 87 ? -17.383 -3.037 37.909 1.00 86.81 87 THR A O 1
ATOM 733 N N . TYR A 1 88 ? -15.875 -1.638 36.989 1.00 84.75 88 TYR A N 1
ATOM 734 C CA . TYR A 1 88 ? -15.766 -0.743 38.140 1.00 84.75 88 TYR A CA 1
ATOM 735 C C . TYR A 1 88 ? -17.121 -0.144 38.512 1.00 84.75 88 TYR A C 1
ATOM 737 O O . TYR A 1 88 ? -17.557 -0.250 39.650 1.00 84.75 88 TYR A O 1
ATOM 745 N N . THR A 1 89 ? -17.823 0.447 37.547 1.00 85.44 89 THR A N 1
ATOM 746 C CA . THR A 1 89 ? -19.138 1.052 37.792 1.00 85.44 89 THR A CA 1
ATOM 747 C C . THR A 1 89 ? -20.159 0.022 38.259 1.00 85.44 89 THR A C 1
ATOM 749 O O . THR A 1 89 ? -20.894 0.301 39.203 1.00 85.44 89 THR A O 1
ATOM 752 N N . HIS A 1 90 ? -20.183 -1.175 37.667 1.00 81.44 90 HIS A N 1
ATOM 753 C CA . HIS A 1 90 ? -21.113 -2.240 38.036 1.00 81.44 90 HIS A CA 1
ATOM 754 C C . HIS A 1 90 ? -20.862 -2.798 39.445 1.00 81.44 90 HIS A C 1
ATOM 756 O O . HIS A 1 90 ? -21.811 -3.055 40.186 1.00 81.44 90 HIS A O 1
ATOM 762 N N . THR A 1 91 ? -19.601 -2.964 39.856 1.00 75.06 91 THR A N 1
ATOM 763 C CA . THR A 1 91 ? -19.277 -3.397 41.223 1.00 75.06 91 THR A CA 1
ATOM 764 C C . THR A 1 91 ? -19.540 -2.291 42.240 1.00 75.06 91 THR A C 1
ATOM 766 O O . THR A 1 91 ? -20.126 -2.564 43.284 1.00 75.06 91 THR A O 1
ATOM 769 N N . HIS A 1 92 ? -19.192 -1.039 41.929 1.00 73.19 92 HIS A N 1
ATOM 770 C CA . HIS A 1 92 ? -19.408 0.089 42.839 1.00 73.19 92 HIS A CA 1
ATOM 771 C C . HIS A 1 92 ? -20.895 0.401 43.046 1.00 73.19 92 HIS A C 1
ATOM 773 O O . HIS A 1 92 ? -21.315 0.680 44.167 1.00 73.19 92 HIS A O 1
ATOM 779 N N . THR A 1 93 ? -21.711 0.322 41.988 1.00 62.31 93 THR A N 1
ATOM 780 C CA . THR A 1 93 ? -23.170 0.478 42.117 1.00 62.31 93 THR A CA 1
ATOM 781 C C . THR A 1 93 ? -23.788 -0.665 42.903 1.00 62.31 93 THR A C 1
ATOM 783 O O . THR A 1 93 ? -24.631 -0.397 43.750 1.00 62.31 93 THR A O 1
ATOM 786 N N . ARG A 1 94 ? -23.348 -1.917 42.708 1.00 59.75 94 ARG A N 1
ATOM 787 C CA . ARG A 1 94 ? -23.791 -3.038 43.552 1.00 59.75 94 ARG A CA 1
ATOM 788 C C . ARG A 1 94 ? -23.506 -2.792 45.033 1.00 59.75 94 ARG A C 1
ATOM 790 O O . ARG A 1 94 ? -24.427 -2.887 45.827 1.00 59.75 94 ARG A O 1
ATOM 797 N N . ILE A 1 95 ? -22.287 -2.397 45.398 1.00 61.16 95 ILE A N 1
ATOM 798 C CA . ILE A 1 95 ? -21.909 -2.172 46.806 1.00 61.16 95 ILE A CA 1
ATOM 799 C C . ILE A 1 95 ? -22.741 -1.051 47.454 1.00 61.16 95 ILE A C 1
ATOM 801 O O . ILE A 1 95 ? -23.125 -1.171 48.612 1.00 61.16 95 ILE A O 1
ATOM 805 N N . HIS A 1 96 ? -23.069 0.009 46.709 1.00 54.50 96 HIS A N 1
ATOM 806 C CA . HIS A 1 96 ? -23.883 1.119 47.221 1.00 54.50 96 HIS A CA 1
ATOM 807 C C . HIS A 1 96 ? -25.397 0.881 47.203 1.00 54.50 96 HIS A C 1
ATOM 809 O O . HIS A 1 96 ? -26.124 1.647 47.825 1.00 54.50 96 HIS A O 1
ATOM 815 N N . THR A 1 97 ? -25.886 -0.132 46.488 1.00 53.94 97 THR A N 1
ATOM 816 C CA . THR A 1 97 ? -27.327 -0.431 46.394 1.00 53.94 97 THR A CA 1
ATOM 817 C C . THR A 1 97 ? -27.742 -1.653 47.205 1.00 53.94 97 THR A C 1
ATOM 819 O O . THR A 1 97 ? -28.932 -1.854 47.419 1.00 53.94 97 THR A O 1
ATOM 822 N N . THR A 1 98 ? -26.786 -2.463 47.671 1.00 56.38 98 THR A N 1
ATOM 823 C CA . THR A 1 98 ? -27.035 -3.619 48.547 1.00 56.38 98 THR A CA 1
ATOM 824 C C . THR A 1 98 ? -26.625 -3.385 50.005 1.00 56.38 98 THR A C 1
ATOM 826 O O . THR A 1 98 ? -26.545 -4.356 50.756 1.00 56.38 98 THR A O 1
ATOM 829 N N . SER A 1 99 ? -26.325 -2.139 50.390 1.00 47.44 99 SER A N 1
ATOM 830 C CA . SER A 1 99 ? -26.108 -1.725 51.785 1.00 47.44 99 SER A CA 1
ATOM 831 C C . SER A 1 99 ? -27.327 -1.019 52.355 1.00 47.44 99 SER A C 1
ATOM 833 O O . SER A 1 99 ? -28.085 -0.416 51.566 1.00 47.44 99 SER A O 1
#